Protein AF-A0A0G1ZC02-F1 (afdb_monomer_lite)

pLDDT: mean 94.07, std 5.86, range [60.94, 98.25]

Organism: NCBI:txid1618673

Sequence (76 aa):
MITLSKDAARTRLIGRGRHDDATEEALERRFAWFEKDVIPSFETLKECGWTGHEIDGEPDVDTVHQSILASLDIER

Radius of gyration: 14.56 Å; chains: 1; bounding box: 36×26×34 Å

Foldseek 3Di:
DEDDDLVVVLVVLVVVPDPCNPDPVSSVVVVVCCVPPVVVVLVVVVVVVDDDDYFYPPDDPVVSVVRVCVSVVHDD

Secondary structure (DSSP, 8-state):
-EE--HHHHHHHHHHHT-GGGSSHHHHHHHHHHIIIIIHHHHHHHHHTT-----EE-SS-HHHHHHHHHHHTT---

Structure (mmCIF, N/CA/C/O backbone):
data_AF-A0A0G1ZC02-F1
#
_entry.id   AF-A0A0G1ZC02-F1
#
loop_
_atom_site.group_PDB
_atom_site.id
_atom_site.type_symbol
_atom_site.label_atom_id
_atom_site.label_alt_id
_atom_site.label_comp_id
_atom_site.label_asym_id
_atom_site.label_entity_id
_atom_site.label_seq_id
_atom_site.pdbx_PDB_ins_code
_atom_site.Cartn_x
_atom_site.Cartn_y
_atom_site.Cartn_z
_atom_site.occupancy
_atom_site.B_iso_or_equiv
_atom_site.auth_seq_id
_atom_site.auth_comp_id
_atom_site.auth_asym_id
_atom_site.auth_atom_id
_atom_site.pdbx_PDB_model_num
ATOM 1 N N . MET A 1 1 ? -4.022 -0.680 3.598 1.00 94.56 1 MET A N 1
ATOM 2 C CA . MET A 1 1 ? -2.757 -0.760 2.862 1.00 94.56 1 MET A CA 1
ATOM 3 C C . MET A 1 1 ? -2.501 -2.205 2.491 1.00 94.56 1 MET A C 1
ATOM 5 O O . MET A 1 1 ? -2.613 -3.062 3.353 1.00 94.56 1 MET A O 1
ATOM 9 N N . ILE A 1 2 ? -2.207 -2.471 1.221 1.00 96.50 2 ILE A N 1
ATOM 10 C CA . ILE A 1 2 ? -1.734 -3.790 0.793 1.00 96.50 2 ILE A CA 1
ATOM 11 C C . ILE A 1 2 ? -0.214 -3.790 0.946 1.00 96.50 2 ILE A C 1
ATOM 13 O O . ILE A 1 2 ? 0.440 -2.890 0.414 1.00 96.50 2 ILE A O 1
ATOM 17 N N . THR A 1 3 ? 0.327 -4.755 1.680 1.0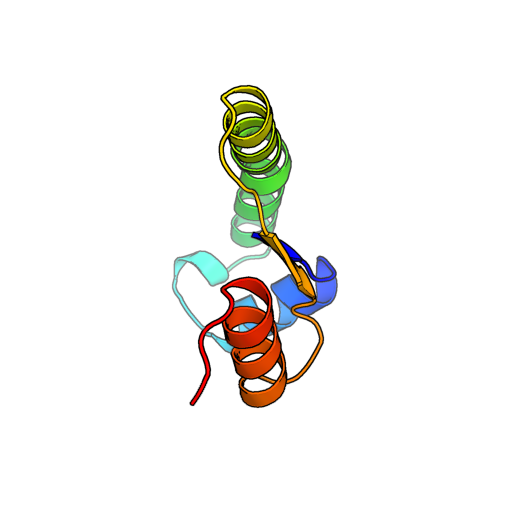0 96.50 3 THR A N 1
ATOM 18 C CA . THR A 1 3 ? 1.762 -4.886 1.947 1.00 96.50 3 THR A CA 1
ATOM 19 C C . THR A 1 3 ? 2.322 -6.100 1.218 1.00 96.50 3 THR A C 1
ATOM 21 O O . THR A 1 3 ? 1.664 -7.121 1.081 1.00 96.50 3 THR A O 1
ATOM 24 N N . LEU A 1 4 ? 3.528 -5.969 0.679 1.00 96.31 4 LEU A N 1
ATOM 25 C CA . LEU A 1 4 ? 4.267 -7.039 0.016 1.00 96.31 4 LEU A CA 1
ATOM 26 C C . LEU A 1 4 ? 5.740 -6.643 -0.051 1.00 96.31 4 LEU A C 1
ATOM 28 O O . LEU A 1 4 ? 6.087 -5.470 0.127 1.00 96.31 4 LEU A O 1
ATOM 32 N N . SER A 1 5 ? 6.610 -7.603 -0.333 1.00 96.12 5 SER A N 1
ATOM 33 C CA . SER A 1 5 ? 8.028 -7.331 -0.531 1.00 96.12 5 SER A CA 1
ATOM 34 C C . SER A 1 5 ? 8.274 -6.406 -1.730 1.00 96.12 5 SER A C 1
ATOM 36 O O . SER A 1 5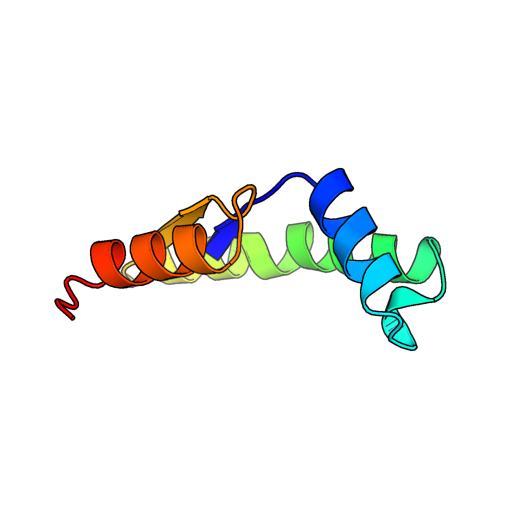 ? 7.566 -6.432 -2.744 1.00 96.12 5 SER A O 1
ATOM 38 N N . LYS A 1 6 ? 9.338 -5.597 -1.640 1.00 94.31 6 LYS A N 1
ATOM 39 C CA . LYS A 1 6 ? 9.776 -4.710 -2.731 1.00 94.31 6 LYS A CA 1
ATOM 40 C C . LYS A 1 6 ? 10.065 -5.493 -4.016 1.00 94.31 6 LYS A C 1
ATOM 42 O O . LYS A 1 6 ? 9.744 -5.021 -5.103 1.00 94.31 6 LYS A O 1
ATOM 47 N N . ASP A 1 7 ? 10.599 -6.708 -3.899 1.00 94.81 7 ASP A N 1
ATOM 48 C CA . ASP A 1 7 ? 10.912 -7.567 -5.044 1.00 94.81 7 ASP A CA 1
ATOM 49 C C . ASP A 1 7 ? 9.655 -8.144 -5.712 1.00 94.81 7 ASP A C 1
ATOM 51 O O . ASP A 1 7 ? 9.564 -8.143 -6.946 1.00 94.81 7 ASP A O 1
ATOM 55 N N . ALA A 1 8 ? 8.649 -8.563 -4.933 1.00 95.62 8 ALA A N 1
ATOM 56 C CA . ALA A 1 8 ? 7.355 -8.969 -5.480 1.00 95.62 8 ALA A CA 1
ATOM 57 C C . ALA A 1 8 ? 6.661 -7.790 -6.178 1.00 95.62 8 ALA A C 1
ATOM 59 O O . ALA A 1 8 ? 6.176 -7.930 -7.306 1.00 95.62 8 ALA A O 1
ATOM 60 N N . ALA A 1 9 ? 6.679 -6.602 -5.562 1.00 95.00 9 ALA A N 1
ATOM 61 C CA . ALA A 1 9 ? 6.152 -5.383 -6.168 1.00 95.00 9 ALA A CA 1
ATOM 62 C C . ALA A 1 9 ? 6.882 -5.036 -7.475 1.00 95.00 9 ALA A C 1
ATOM 64 O O . ALA A 1 9 ? 6.226 -4.793 -8.488 1.00 95.00 9 ALA A O 1
ATOM 65 N N . ARG A 1 10 ? 8.222 -5.078 -7.488 1.00 93.94 10 ARG A N 1
ATOM 66 C CA . ARG A 1 10 ? 9.045 -4.826 -8.683 1.00 93.94 10 ARG A CA 1
ATOM 67 C C . ARG A 1 10 ? 8.678 -5.790 -9.810 1.00 93.94 10 ARG A C 1
ATOM 69 O O . ARG A 1 10 ? 8.369 -5.350 -10.914 1.00 93.94 10 ARG A O 1
ATOM 76 N N . THR A 1 11 ? 8.634 -7.087 -9.514 1.00 93.94 11 THR A N 1
ATOM 77 C CA . THR A 1 11 ? 8.295 -8.136 -10.489 1.00 93.94 11 THR A CA 1
ATOM 78 C C . THR A 1 11 ? 6.917 -7.900 -11.110 1.00 93.94 11 THR A C 1
ATOM 80 O O . THR A 1 11 ? 6.762 -7.948 -12.331 1.00 93.94 11 THR A O 1
ATOM 83 N N . ARG A 1 12 ? 5.912 -7.581 -10.284 1.00 93.75 12 ARG A N 1
ATOM 84 C CA . ARG A 1 12 ? 4.537 -7.324 -10.741 1.00 93.75 12 ARG A CA 1
ATOM 85 C C . ARG A 1 12 ? 4.415 -6.023 -11.544 1.00 93.75 12 ARG A C 1
ATOM 87 O O . ARG A 1 12 ? 3.673 -5.993 -12.523 1.00 93.75 12 ARG A O 1
ATOM 94 N N . LEU A 1 13 ? 5.140 -4.964 -11.173 1.00 93.44 13 LEU A N 1
ATOM 95 C CA . LEU A 1 13 ? 5.156 -3.693 -11.912 1.00 93.44 13 LEU A CA 1
ATOM 96 C C . LEU A 1 13 ? 5.789 -3.855 -13.298 1.00 93.44 13 LEU A C 1
ATOM 98 O O . LEU A 1 13 ? 5.200 -3.423 -14.285 1.00 93.44 13 LEU A O 1
ATOM 102 N N . ILE A 1 14 ? 6.925 -4.549 -13.395 1.00 90.94 14 ILE A N 1
ATOM 103 C CA . ILE A 1 14 ? 7.562 -4.847 -14.686 1.00 90.94 14 ILE A CA 1
ATOM 104 C C . ILE A 1 14 ? 6.620 -5.685 -15.562 1.00 90.94 14 ILE A C 1
ATOM 106 O O . ILE A 1 14 ? 6.399 -5.351 -16.725 1.00 90.94 14 ILE A O 1
ATOM 110 N N . GLY A 1 15 ? 6.000 -6.728 -14.994 1.00 91.12 15 GLY A N 1
ATOM 111 C CA . GLY A 1 15 ? 5.050 -7.586 -15.713 1.00 91.12 15 GLY A CA 1
ATOM 112 C C . GLY A 1 15 ? 3.795 -6.858 -16.212 1.00 91.12 15 GLY A C 1
ATOM 113 O O . GLY A 1 15 ? 3.170 -7.298 -17.174 1.00 91.12 15 GLY A O 1
ATOM 114 N N . ARG A 1 16 ? 3.438 -5.725 -15.595 1.00 91.00 16 ARG A N 1
ATOM 115 C CA . ARG A 1 16 ? 2.307 -4.878 -16.000 1.00 91.00 16 ARG A CA 1
ATOM 116 C C . ARG A 1 16 ? 2.595 -4.060 -17.264 1.00 91.00 16 ARG A C 1
ATOM 118 O O . ARG A 1 16 ? 1.656 -3.724 -17.982 1.00 91.00 16 ARG A O 1
ATOM 125 N N . GLY A 1 17 ? 3.860 -3.722 -17.526 1.00 87.12 17 GLY A N 1
ATOM 126 C CA . GLY A 1 17 ? 4.305 -3.104 -18.780 1.00 87.12 17 GLY A CA 1
ATOM 127 C C . GLY A 1 17 ? 3.864 -1.654 -19.019 1.00 87.12 17 GLY A C 1
ATOM 128 O O . GLY A 1 17 ? 3.743 -1.243 -20.174 1.00 87.12 17 GLY A O 1
ATOM 129 N N . ARG A 1 18 ? 3.596 -0.852 -17.975 1.00 89.50 18 ARG A N 1
ATOM 130 C CA . ARG A 1 18 ? 3.276 0.573 -18.178 1.00 89.50 18 ARG A CA 1
ATOM 131 C C . ARG A 1 18 ? 4.529 1.404 -18.440 1.00 89.50 18 ARG A C 1
ATOM 133 O O . ARG A 1 18 ? 5.629 1.066 -18.018 1.00 89.50 18 ARG A O 1
ATOM 140 N N . HIS A 1 19 ? 4.342 2.555 -19.083 1.00 83.88 19 HIS A N 1
ATOM 141 C CA . HIS A 1 19 ? 5.426 3.499 -19.370 1.00 83.88 19 HIS A CA 1
ATOM 142 C C . HIS A 1 19 ? 6.163 3.973 -18.100 1.00 83.88 19 HIS A C 1
ATOM 144 O O . HIS A 1 19 ? 7.368 4.195 -18.125 1.00 83.88 19 HIS A O 1
ATOM 150 N N . ASP A 1 20 ? 5.461 4.103 -16.971 1.00 79.62 20 ASP A N 1
ATOM 151 C CA . ASP A 1 20 ? 6.031 4.452 -15.662 1.00 79.62 20 ASP A CA 1
ATOM 152 C C . ASP A 1 20 ? 6.645 3.261 -14.895 1.00 79.62 20 ASP A C 1
ATOM 154 O O . ASP A 1 20 ? 7.106 3.442 -13.767 1.00 79.62 20 ASP A O 1
ATOM 158 N N . ASP A 1 21 ? 6.663 2.070 -15.503 1.00 83.19 21 ASP A N 1
ATOM 159 C CA . ASP A 1 21 ? 7.353 0.858 -15.035 1.00 83.19 21 ASP A CA 1
ATOM 160 C C . ASP A 1 21 ? 8.588 0.533 -15.915 1.00 83.19 21 ASP A C 1
ATOM 162 O O . ASP A 1 21 ? 9.221 -0.505 -15.743 1.00 83.19 21 ASP A O 1
ATOM 166 N N . ALA A 1 22 ? 8.925 1.397 -16.885 1.00 79.69 22 ALA A N 1
ATOM 167 C CA . ALA A 1 22 ? 9.832 1.066 -17.989 1.00 79.69 22 ALA A CA 1
ATOM 168 C C . ALA A 1 22 ? 11.333 1.064 -17.643 1.00 79.69 22 ALA A C 1
ATOM 170 O O . ALA A 1 22 ? 12.127 0.545 -18.429 1.00 79.69 22 ALA A O 1
ATOM 171 N N . THR A 1 23 ? 11.745 1.654 -16.515 1.00 87.81 23 THR A N 1
ATOM 172 C CA . THR A 1 23 ? 13.157 1.683 -16.092 1.00 87.81 23 THR A CA 1
ATOM 173 C C . THR A 1 23 ? 13.299 1.461 -14.592 1.00 87.81 23 THR A C 1
ATOM 175 O O . THR A 1 23 ? 12.399 1.795 -13.816 1.00 87.81 23 THR A O 1
ATOM 178 N N . GLU A 1 24 ? 14.457 0.949 -14.174 1.00 88.38 24 GLU A N 1
ATOM 179 C CA . GLU A 1 24 ? 14.758 0.737 -12.756 1.00 88.38 24 GLU A CA 1
ATOM 180 C C . GLU A 1 24 ? 14.728 2.060 -11.980 1.00 88.38 24 GLU A C 1
ATOM 182 O O . GLU A 1 24 ? 14.154 2.138 -10.898 1.00 88.38 24 GLU A O 1
ATOM 187 N N . GLU A 1 25 ? 15.237 3.151 -12.558 1.00 91.44 25 GLU A N 1
ATOM 188 C CA . GLU A 1 25 ? 15.202 4.468 -11.917 1.00 91.44 25 GLU A CA 1
ATOM 189 C C . GLU A 1 25 ? 13.769 4.979 -11.732 1.00 91.44 25 GLU A C 1
ATOM 191 O O . GLU A 1 25 ? 13.484 5.691 -10.768 1.00 91.44 25 GLU A O 1
ATOM 196 N N . ALA A 1 26 ? 12.851 4.653 -12.649 1.00 90.00 26 ALA A N 1
ATOM 197 C CA . ALA A 1 26 ? 11.443 5.003 -12.498 1.00 90.00 26 ALA A CA 1
ATOM 198 C C . ALA A 1 26 ? 10.788 4.231 -11.345 1.00 90.00 26 ALA A C 1
ATOM 200 O O . ALA A 1 26 ? 10.048 4.834 -10.560 1.00 90.00 26 ALA A O 1
ATOM 201 N N . LEU A 1 27 ? 11.100 2.939 -11.208 1.00 92.56 27 LEU A N 1
ATOM 202 C CA . LEU A 1 27 ? 10.617 2.094 -10.115 1.00 92.56 27 LEU A CA 1
ATOM 203 C C . LEU A 1 27 ? 11.178 2.555 -8.765 1.00 92.56 27 LEU A C 1
ATOM 205 O O . LEU A 1 27 ? 10.408 2.783 -7.834 1.00 92.56 27 LEU A O 1
ATOM 209 N N . GLU A 1 28 ? 12.484 2.805 -8.673 1.00 93.75 28 GLU A N 1
ATOM 210 C CA . GLU A 1 28 ? 13.126 3.264 -7.437 1.00 93.75 28 GLU A CA 1
ATOM 211 C C . GLU A 1 28 ? 12.606 4.627 -6.973 1.00 93.75 28 GLU A C 1
ATOM 213 O O . GLU A 1 28 ? 12.337 4.808 -5.786 1.00 93.75 28 GLU A O 1
ATOM 218 N N . ARG A 1 29 ? 12.353 5.573 -7.892 1.00 93.75 29 ARG A N 1
ATOM 219 C CA . ARG A 1 29 ? 11.704 6.847 -7.530 1.00 93.75 29 ARG A CA 1
ATOM 220 C C . ARG A 1 29 ? 10.323 6.635 -6.911 1.00 93.75 29 ARG A C 1
ATOM 222 O O . ARG A 1 29 ? 9.958 7.345 -5.977 1.00 93.75 29 ARG A O 1
ATOM 229 N N . ARG A 1 30 ? 9.549 5.676 -7.423 1.00 93.38 30 ARG A N 1
ATOM 230 C CA . ARG A 1 30 ? 8.206 5.373 -6.909 1.00 93.38 30 ARG A CA 1
ATOM 231 C C . ARG A 1 30 ? 8.255 4.656 -5.567 1.00 93.38 30 ARG A C 1
ATOM 233 O O . ARG A 1 30 ? 7.445 4.981 -4.704 1.00 93.38 30 ARG A O 1
ATOM 240 N N . PHE A 1 31 ? 9.203 3.741 -5.371 1.00 95.19 31 PHE A N 1
ATOM 241 C CA . PHE A 1 31 ? 9.420 3.104 -4.073 1.00 95.19 31 PHE A CA 1
ATOM 242 C C . PHE A 1 31 ? 9.867 4.117 -3.015 1.00 95.19 31 PHE A C 1
ATOM 244 O O . PHE A 1 31 ? 9.280 4.161 -1.939 1.00 95.19 31 PHE A O 1
ATOM 251 N N . ALA A 1 32 ? 10.808 5.004 -3.349 1.00 96.25 32 ALA A N 1
ATOM 252 C CA . ALA A 1 32 ? 11.248 6.061 -2.443 1.00 96.25 32 ALA A CA 1
ATOM 253 C C . ALA A 1 32 ? 10.104 7.019 -2.064 1.00 96.25 32 ALA A C 1
ATOM 255 O O . ALA A 1 32 ? 9.967 7.379 -0.898 1.00 96.25 32 ALA A O 1
ATOM 256 N N . TRP A 1 33 ? 9.261 7.410 -3.027 1.00 96.50 33 TRP A N 1
ATOM 257 C CA . TRP A 1 33 ? 8.063 8.213 -2.756 1.00 96.50 33 TRP A CA 1
ATOM 258 C C . TRP A 1 33 ? 7.057 7.474 -1.861 1.00 96.50 33 TRP A C 1
ATOM 260 O O . TRP A 1 33 ? 6.517 8.052 -0.923 1.00 96.50 33 TRP A O 1
ATOM 270 N N . PHE A 1 34 ? 6.825 6.182 -2.104 1.00 96.12 34 PHE A N 1
ATOM 271 C CA . PHE A 1 34 ? 5.936 5.383 -1.263 1.00 96.12 34 PHE A CA 1
ATOM 272 C C . PHE A 1 34 ? 6.414 5.351 0.198 1.00 96.12 34 PHE A C 1
ATOM 274 O O . PHE A 1 34 ? 5.636 5.638 1.107 1.00 96.12 34 PHE A O 1
ATOM 281 N N . GLU A 1 35 ? 7.699 5.077 0.423 1.00 96.44 35 GLU A N 1
ATOM 282 C CA . GLU A 1 35 ? 8.282 5.028 1.767 1.00 96.44 35 GLU A CA 1
ATOM 283 C C . GLU A 1 35 ? 8.288 6.397 2.458 1.00 96.44 35 GLU A C 1
ATOM 285 O O . GLU A 1 35 ? 7.965 6.498 3.640 1.00 96.44 35 GLU A O 1
ATOM 290 N N . LYS A 1 36 ? 8.641 7.458 1.725 1.00 98.00 36 LYS A N 1
ATOM 291 C CA . LYS A 1 36 ? 8.808 8.802 2.286 1.00 98.00 36 LYS A CA 1
ATOM 292 C C . LYS A 1 36 ? 7.488 9.533 2.516 1.00 98.00 36 LYS A C 1
ATOM 294 O O . LYS A 1 36 ? 7.393 10.305 3.464 1.00 98.00 36 LYS A O 1
ATOM 299 N N . ASP A 1 37 ? 6.506 9.338 1.642 1.00 97.81 37 ASP A N 1
ATOM 300 C CA . ASP A 1 37 ? 5.301 10.168 1.610 1.00 97.81 37 ASP A CA 1
ATOM 301 C C . ASP A 1 37 ? 4.033 9.357 1.921 1.00 97.81 37 ASP A C 1
ATOM 303 O O . ASP A 1 37 ? 3.187 9.806 2.697 1.00 97.81 37 ASP A O 1
ATOM 307 N N . VAL A 1 38 ? 3.891 8.144 1.372 1.00 97.38 38 VAL A N 1
ATOM 308 C CA . VAL A 1 38 ? 2.652 7.354 1.513 1.00 97.38 38 VAL A CA 1
ATOM 309 C C . VAL A 1 38 ? 2.556 6.672 2.874 1.00 97.38 38 VAL A C 1
ATOM 311 O O . VAL A 1 38 ? 1.502 6.760 3.506 1.00 97.38 38 VAL A O 1
ATOM 314 N N . ILE A 1 39 ? 3.629 6.026 3.345 1.00 96.50 39 ILE A N 1
ATOM 315 C CA . ILE A 1 39 ? 3.630 5.365 4.661 1.00 96.50 39 ILE A CA 1
ATOM 316 C C . ILE A 1 39 ? 3.330 6.378 5.781 1.00 96.50 39 ILE A C 1
ATOM 318 O O . ILE A 1 39 ? 2.387 6.136 6.537 1.00 96.50 39 ILE A O 1
ATOM 322 N N . PRO A 1 40 ? 4.005 7.545 5.866 1.00 98.12 40 PRO A N 1
ATOM 323 C CA . PRO A 1 40 ? 3.686 8.529 6.900 1.00 98.12 40 PRO A CA 1
ATOM 324 C C . PRO A 1 40 ? 2.262 9.071 6.792 1.00 98.12 40 PRO A C 1
ATOM 326 O O . PRO A 1 40 ? 1.596 9.232 7.809 1.00 98.12 40 PRO A O 1
ATOM 329 N N . SER A 1 41 ? 1.7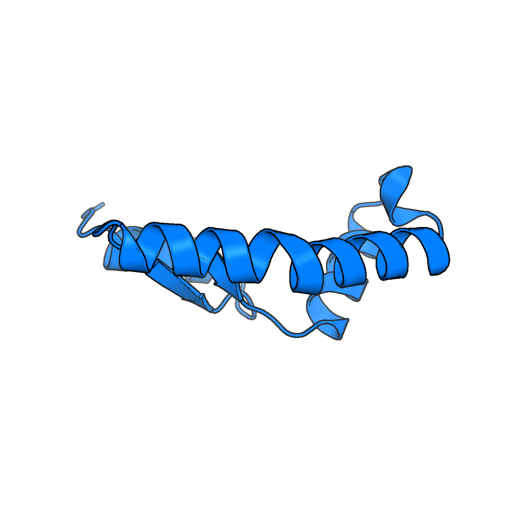58 9.291 5.572 1.00 97.75 41 SER A N 1
ATOM 330 C CA . SER A 1 41 ? 0.378 9.750 5.370 1.00 97.75 41 SER A CA 1
ATOM 331 C C . SER A 1 41 ? -0.650 8.742 5.894 1.00 97.75 41 SER A C 1
ATOM 333 O O . SER A 1 41 ? -1.659 9.137 6.475 1.00 97.75 41 SER A O 1
ATOM 335 N N . PHE A 1 42 ? -0.409 7.441 5.709 1.00 97.31 42 PHE A N 1
ATOM 336 C CA . PHE A 1 42 ? -1.281 6.393 6.241 1.00 97.31 42 PHE A CA 1
ATOM 337 C C . PHE A 1 42 ? -1.274 6.359 7.772 1.00 97.31 42 PHE A C 1
ATOM 339 O O . PHE A 1 42 ? -2.340 6.273 8.382 1.00 97.31 42 PHE A O 1
ATOM 346 N N . GLU A 1 43 ? -0.101 6.496 8.393 1.00 97.50 43 GLU A N 1
ATOM 347 C CA . GLU A 1 43 ? 0.002 6.578 9.852 1.00 97.50 43 GLU A CA 1
ATOM 348 C C . GLU A 1 43 ? -0.683 7.838 10.400 1.00 97.50 43 GLU A C 1
ATOM 350 O O . GLU A 1 43 ? -1.450 7.742 11.354 1.00 97.50 43 GLU A O 1
ATOM 355 N N . THR A 1 44 ? -0.547 8.992 9.737 1.00 98.19 44 THR A N 1
ATOM 356 C CA . THR A 1 44 ? -1.292 10.209 10.106 1.00 98.19 44 THR A CA 1
ATOM 357 C C . THR A 1 44 ? -2.807 9.994 10.063 1.00 98.19 44 THR A C 1
ATOM 359 O O . THR A 1 44 ? -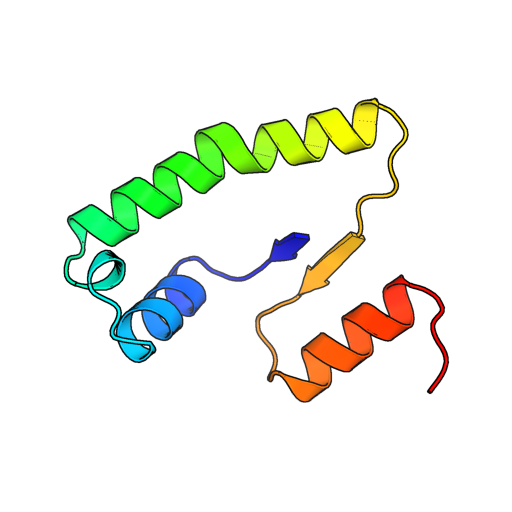3.527 10.483 10.933 1.00 98.19 44 THR A O 1
ATOM 362 N N . LEU A 1 45 ? -3.330 9.250 9.082 1.00 97.81 45 LEU A N 1
ATOM 363 C CA . LEU A 1 45 ? -4.763 8.936 9.038 1.00 97.81 45 LEU A CA 1
ATOM 364 C C . LEU A 1 45 ? -5.189 8.063 10.226 1.00 97.81 45 LEU A C 1
ATOM 366 O O . LEU A 1 45 ? -6.232 8.332 10.826 1.00 97.81 45 LEU A O 1
ATOM 370 N N . LYS A 1 46 ? -4.374 7.073 10.611 1.00 97.19 46 LYS A N 1
ATOM 371 C CA . LYS A 1 46 ? -4.612 6.251 11.811 1.00 97.19 46 LYS A CA 1
ATOM 372 C C . LYS A 1 46 ? -4.615 7.105 13.081 1.00 97.19 46 LYS A C 1
ATOM 374 O O . LYS A 1 46 ? -5.526 6.982 13.896 1.00 97.19 46 LYS A O 1
ATOM 379 N N . GLU A 1 47 ? -3.666 8.032 13.215 1.00 97.75 47 GLU A N 1
ATOM 380 C CA . GLU A 1 47 ? -3.620 9.006 14.318 1.00 97.75 47 GLU A CA 1
ATOM 381 C C . GLU A 1 47 ? -4.848 9.932 14.343 1.00 97.75 47 GLU A C 1
ATOM 383 O O . GLU A 1 47 ? -5.323 10.308 15.414 1.00 97.75 47 GLU A O 1
ATOM 388 N N . CYS A 1 48 ? -5.420 10.251 13.178 1.00 98.25 48 CYS A N 1
ATOM 389 C CA . CYS A 1 48 ? -6.666 11.013 13.059 1.00 98.25 48 CYS A CA 1
ATOM 390 C C . CYS A 1 48 ? -7.930 10.193 13.394 1.00 98.25 48 CYS A C 1
ATOM 392 O O . CYS A 1 48 ? -9.041 10.699 13.230 1.00 98.25 48 CYS A O 1
ATOM 394 N N . GLY A 1 49 ? -7.786 8.943 13.841 1.00 97.94 49 GLY A N 1
ATOM 395 C CA . GLY A 1 49 ? -8.898 8.080 14.241 1.00 97.94 49 GLY A CA 1
ATOM 396 C C . GLY A 1 49 ? -9.527 7.277 13.102 1.00 97.94 49 GLY A C 1
ATOM 397 O O . GLY A 1 49 ? -10.595 6.699 13.297 1.00 97.94 49 GLY A O 1
ATOM 398 N N . TRP A 1 50 ? -8.901 7.225 11.923 1.00 97.56 50 TRP A N 1
ATOM 399 C CA . TRP A 1 50 ? -9.357 6.345 10.848 1.00 97.56 50 TRP A CA 1
ATOM 400 C C . TRP A 1 50 ? -8.932 4.899 11.105 1.00 97.56 50 TRP A C 1
ATOM 402 O O . TRP A 1 50 ? -7.801 4.628 11.512 1.00 97.56 50 TRP A O 1
ATOM 412 N N . THR A 1 51 ? -9.809 3.949 10.781 1.00 96.19 51 THR A N 1
ATOM 413 C CA . THR A 1 51 ? -9.456 2.527 10.799 1.00 96.19 51 THR A CA 1
ATOM 414 C C . THR A 1 51 ? -8.579 2.196 9.593 1.00 96.19 51 THR 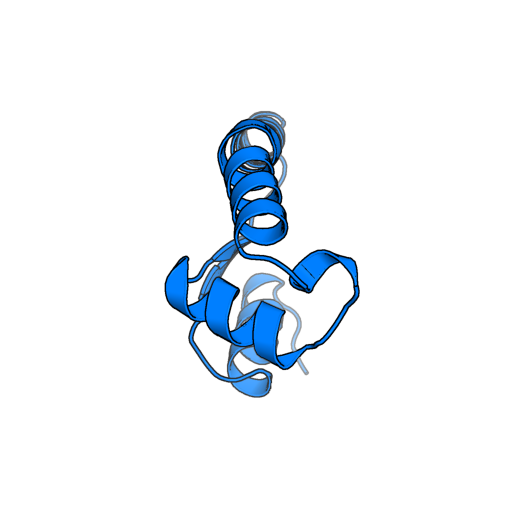A C 1
ATOM 416 O O . THR A 1 51 ? -9.040 2.152 8.452 1.00 96.19 51 THR A O 1
ATOM 419 N N . GLY A 1 52 ? -7.289 1.973 9.841 1.00 95.31 52 GLY A N 1
ATOM 420 C CA . GLY A 1 52 ? -6.347 1.479 8.841 1.00 95.31 52 GLY A CA 1
ATOM 421 C C . GLY A 1 52 ? -6.322 -0.048 8.815 1.00 95.31 52 GLY A C 1
ATOM 422 O O . GLY A 1 52 ? -5.898 -0.667 9.785 1.00 95.31 52 GLY A O 1
ATOM 423 N N . HIS A 1 53 ? -6.728 -0.656 7.701 1.00 96.62 53 HIS A N 1
ATOM 424 C CA . HIS A 1 53 ? -6.577 -2.100 7.480 1.00 96.62 53 HIS A CA 1
ATOM 425 C C . HIS A 1 53 ? -5.251 -2.380 6.779 1.00 96.62 53 HIS A C 1
ATOM 427 O O . HIS A 1 53 ? -4.967 -1.743 5.766 1.00 96.62 53 HIS A O 1
ATOM 433 N N . GLU A 1 54 ? -4.459 -3.331 7.260 1.00 96.69 54 GLU A N 1
ATOM 434 C CA . GLU A 1 54 ? -3.236 -3.804 6.601 1.00 96.69 54 GLU A CA 1
ATOM 435 C C . GLU A 1 54 ? -3.453 -5.240 6.120 1.00 96.69 54 GLU A C 1
ATOM 437 O O . GLU A 1 54 ? -3.851 -6.099 6.902 1.00 96.69 54 GLU A O 1
ATOM 442 N N . ILE A 1 55 ? -3.255 -5.482 4.823 1.00 98.12 55 ILE A N 1
ATOM 443 C CA . ILE A 1 55 ? -3.579 -6.751 4.161 1.00 98.12 55 ILE A CA 1
ATOM 444 C C . ILE A 1 55 ? -2.339 -7.268 3.443 1.00 98.12 55 ILE A C 1
ATOM 446 O O . ILE A 1 55 ? -1.732 -6.532 2.664 1.00 98.12 55 ILE A O 1
ATOM 450 N N . ASP A 1 56 ? -1.998 -8.535 3.675 1.00 97.94 56 ASP A N 1
ATOM 451 C CA . ASP A 1 56 ? -0.924 -9.216 2.955 1.00 97.94 56 ASP A CA 1
ATOM 452 C C . ASP A 1 56 ? -1.290 -9.373 1.473 1.00 97.94 56 ASP A C 1
ATOM 454 O O . ASP A 1 56 ? -2.324 -9.941 1.121 1.00 97.94 56 ASP A O 1
ATOM 458 N N . GLY A 1 57 ? -0.441 -8.824 0.611 1.00 97.81 57 GLY A N 1
ATOM 459 C CA . GLY A 1 57 ? -0.556 -8.842 -0.837 1.00 97.81 57 GLY A CA 1
ATOM 460 C C . GLY A 1 57 ? 0.330 -9.876 -1.525 1.00 97.81 57 GLY A C 1
ATOM 461 O O . GLY A 1 57 ? 0.313 -9.923 -2.756 1.00 97.81 57 GLY A O 1
ATOM 462 N N . GLU A 1 58 ? 1.121 -10.670 -0.802 1.00 98.06 58 GLU A N 1
ATOM 463 C CA . GLU A 1 58 ? 1.926 -11.751 -1.389 1.00 98.06 58 GLU A CA 1
ATOM 464 C C . GLU A 1 58 ? 1.088 -12.853 -2.075 1.00 98.06 58 GLU A C 1
ATOM 466 O O . GLU A 1 58 ? 1.502 -13.305 -3.149 1.00 98.06 58 GLU A O 1
ATOM 471 N N . PRO A 1 59 ? -0.096 -13.256 -1.562 1.00 97.69 59 PRO A N 1
ATOM 472 C CA . PRO A 1 59 ? -0.936 -14.268 -2.206 1.00 97.69 59 PRO A CA 1
ATOM 473 C C . PRO A 1 59 ? -1.490 -13.865 -3.585 1.00 97.69 59 PRO A C 1
ATOM 475 O O . PRO A 1 59 ? -1.256 -12.769 -4.104 1.00 97.69 59 PRO A O 1
ATOM 478 N N . ASP A 1 60 ? -2.254 -14.777 -4.190 1.00 96.50 60 ASP A N 1
ATOM 479 C CA . ASP A 1 60 ? -3.006 -14.511 -5.416 1.00 96.50 60 ASP A CA 1
ATOM 480 C C . ASP A 1 60 ? -4.173 -13.526 -5.194 1.00 96.50 60 ASP A C 1
ATOM 482 O O . ASP A 1 60 ? -4.581 -13.233 -4.069 1.00 96.50 60 ASP A O 1
ATOM 486 N N . VAL A 1 61 ? -4.723 -13.013 -6.298 1.00 96.31 61 VAL A N 1
ATOM 487 C CA . VAL A 1 61 ? -5.764 -11.973 -6.283 1.00 96.31 61 VAL A CA 1
ATOM 488 C C . VAL A 1 61 ? -7.033 -12.421 -5.559 1.00 96.31 61 VAL A C 1
ATOM 490 O O . VAL A 1 61 ? -7.613 -11.611 -4.837 1.00 96.31 61 VAL A O 1
ATOM 493 N N . ASP A 1 62 ? -7.461 -13.674 -5.722 1.00 97.81 62 ASP A N 1
ATOM 494 C CA . ASP A 1 62 ? -8.694 -14.160 -5.101 1.00 97.81 62 ASP A CA 1
ATOM 495 C C . ASP A 1 62 ? -8.518 -14.258 -3.585 1.00 97.81 62 ASP A C 1
ATOM 497 O O . ASP A 1 62 ? -9.381 -13.802 -2.832 1.00 97.81 62 ASP A O 1
ATOM 501 N N . THR A 1 63 ? -7.367 -14.760 -3.132 1.00 97.81 63 THR A N 1
ATOM 502 C CA . THR A 1 63 ? -7.014 -14.811 -1.709 1.00 97.81 63 THR A CA 1
ATOM 503 C C . THR A 1 63 ? -6.947 -13.410 -1.094 1.00 97.81 63 THR A C 1
ATOM 505 O O . THR A 1 63 ? -7.577 -13.158 -0.066 1.00 97.81 63 THR A O 1
ATOM 508 N N . VAL A 1 64 ? -6.247 -12.466 -1.737 1.00 97.88 64 VAL A N 1
ATOM 509 C CA . VAL A 1 64 ? -6.164 -11.069 -1.264 1.00 97.88 64 VAL A CA 1
ATOM 510 C C . VAL A 1 64 ? -7.551 -10.427 -1.213 1.00 97.88 64 VAL A C 1
ATOM 512 O O . VAL A 1 64 ? -7.880 -9.729 -0.254 1.00 97.88 64 VAL A O 1
ATOM 515 N N . HIS A 1 65 ? -8.392 -10.687 -2.216 1.00 97.25 65 HIS A N 1
ATOM 516 C CA . HIS A 1 65 ? -9.763 -10.190 -2.262 1.00 97.25 65 HIS A CA 1
ATOM 517 C C . HIS A 1 65 ? -10.595 -10.689 -1.071 1.00 97.25 65 HIS A C 1
ATOM 519 O O . HIS A 1 65 ? -11.294 -9.891 -0.445 1.00 97.25 65 HIS A O 1
ATOM 525 N N . GLN A 1 66 ? -10.494 -11.973 -0.708 1.00 97.31 66 GLN A N 1
ATOM 526 C CA . GLN A 1 66 ? -11.173 -12.503 0.483 1.00 97.31 66 GLN A CA 1
ATOM 527 C C . GLN A 1 66 ? -10.663 -11.858 1.776 1.00 97.31 66 GLN A C 1
ATOM 529 O O . GLN A 1 66 ? -11.470 -11.498 2.630 1.00 97.31 66 GLN A O 1
ATOM 534 N N . SER A 1 67 ? -9.351 -11.638 1.902 1.00 97.19 67 SER A N 1
ATOM 535 C CA . SER A 1 67 ? -8.770 -10.942 3.059 1.00 97.19 67 SER A CA 1
ATOM 536 C C . SER A 1 67 ? -9.297 -9.512 3.202 1.00 97.19 67 SER A C 1
ATOM 538 O O . SER A 1 67 ? -9.587 -9.070 4.313 1.00 97.19 67 SER A O 1
ATOM 540 N N . ILE A 1 68 ? -9.474 -8.794 2.086 1.00 96.88 68 ILE A N 1
ATOM 541 C CA . ILE A 1 68 ? -10.074 -7.454 2.090 1.00 96.88 68 ILE A CA 1
ATOM 542 C C . ILE A 1 68 ? -11.520 -7.521 2.588 1.00 96.88 68 ILE A C 1
ATOM 544 O O . ILE A 1 68 ? -11.871 -6.768 3.493 1.00 96.88 68 ILE A O 1
ATOM 548 N N . LEU A 1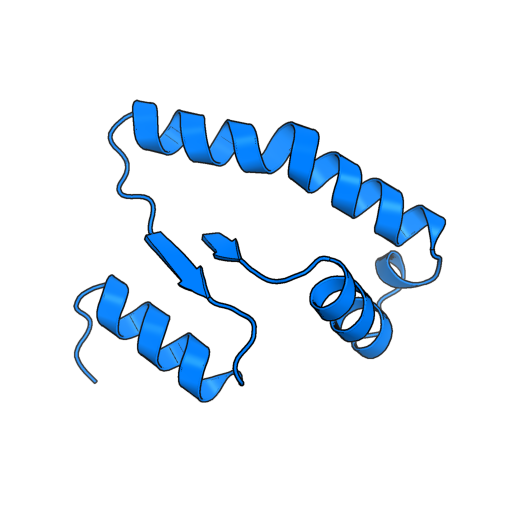 69 ? -12.344 -8.420 2.039 1.00 96.81 69 LEU A N 1
ATOM 549 C CA . LEU A 1 69 ? -13.743 -8.568 2.460 1.00 96.81 69 LEU A CA 1
ATOM 550 C C . LEU A 1 69 ? -13.864 -8.894 3.951 1.00 96.81 69 LEU A C 1
ATOM 552 O O . LEU A 1 69 ? -14.628 -8.236 4.652 1.00 96.81 69 LEU A O 1
ATOM 556 N N . ALA A 1 70 ? -13.060 -9.846 4.431 1.00 95.50 70 ALA A N 1
ATOM 557 C CA . ALA A 1 70 ? -13.016 -10.219 5.839 1.00 95.50 70 ALA A CA 1
ATOM 558 C C . ALA A 1 70 ? -12.614 -9.034 6.730 1.00 95.50 70 ALA A C 1
ATOM 560 O O . ALA A 1 70 ? -13.211 -8.829 7.777 1.00 95.50 70 ALA A O 1
ATOM 561 N N . SER A 1 71 ? -11.647 -8.213 6.305 1.00 95.88 71 SER A N 1
ATOM 562 C CA . SER A 1 71 ? -11.226 -7.034 7.075 1.00 95.88 71 SER A CA 1
ATOM 563 C C . SER A 1 71 ? -12.283 -5.930 7.155 1.00 95.88 71 SER A C 1
ATOM 565 O O . SER A 1 71 ? -12.218 -5.100 8.056 1.00 95.88 71 SER A O 1
ATOM 567 N N . LEU A 1 72 ? -13.227 -5.912 6.210 1.00 95.50 72 LEU A N 1
ATOM 568 C CA . LEU A 1 72 ? -14.306 -4.931 6.120 1.00 95.50 72 LEU A CA 1
ATOM 569 C C . LEU A 1 72 ? -15.636 -5.459 6.681 1.00 95.50 72 LEU A C 1
ATOM 571 O O . LEU A 1 72 ? -16.645 -4.768 6.552 1.00 95.50 72 LEU A O 1
ATOM 575 N N . ASP A 1 73 ? -15.650 -6.669 7.253 1.00 94.56 73 ASP A N 1
ATOM 576 C CA . ASP A 1 73 ? -16.857 -7.371 7.709 1.00 94.56 73 ASP A CA 1
ATOM 577 C C . ASP A 1 73 ? -17.948 -7.463 6.618 1.00 94.56 73 ASP A C 1
ATOM 579 O O . ASP A 1 73 ? -19.147 -7.361 6.883 1.00 94.56 73 ASP A O 1
ATOM 583 N N . ILE A 1 74 ? -17.534 -7.640 5.357 1.00 94.88 74 ILE A N 1
ATOM 584 C CA . ILE A 1 74 ? -18.447 -7.813 4.223 1.00 94.88 74 ILE A CA 1
ATOM 585 C C . ILE A 1 74 ? -18.584 -9.306 3.932 1.00 94.88 74 ILE A C 1
ATOM 587 O O . ILE A 1 74 ? -17.679 -9.928 3.374 1.00 94.88 74 ILE A O 1
ATOM 591 N N . GLU A 1 75 ? -19.742 -9.871 4.266 1.00 78.75 75 GLU A N 1
ATOM 592 C CA . GLU A 1 75 ? -20.115 -11.228 3.861 1.00 78.75 75 GLU A CA 1
ATOM 593 C C . GLU A 1 75 ? -20.550 -11.246 2.385 1.00 78.75 75 GLU A C 1
ATOM 595 O O . GLU A 1 75 ? -21.212 -10.321 1.902 1.00 78.75 75 GLU A O 1
ATOM 600 N N . ARG A 1 76 ? -20.142 -12.289 1.653 1.00 60.94 76 ARG A N 1
ATOM 601 C CA . ARG A 1 76 ? -20.530 -12.534 0.256 1.00 60.94 76 ARG A CA 1
ATOM 602 C C . ARG A 1 76 ? -21.630 -13.576 0.159 1.00 60.94 76 ARG A C 1
ATOM 604 O O . ARG A 1 76 ? -21.519 -14.601 0.865 1.00 60.94 76 ARG A O 1
#

InterPro domains:
  IPR027417 P-loop containing nucleoside triphosphate hydrolase [G3DSA:3.40.50.300] (1-74)
  IPR027417 P-loop containing nucleoside triphosphate hydrolase [SSF52540] (2-72)